Protein AF-A0A1V4R823-F1 (afdb_monomer_lite)

Foldseek 3Di:
DDDPVVVCVVCVVVDDDDWDWDDDPHDIDTPVPDDPVRVVVVVPDDDDDD

Radius of gyration: 16.3 Å; chains: 1; bounding box: 25×32×38 Å

Structure (mmCIF, N/CA/C/O backbone):
data_AF-A0A1V4R823-F1
#
_entry.id   AF-A0A1V4R823-F1
#
loop_
_atom_site.group_PDB
_atom_site.id
_atom_site.type_symbol
_atom_site.label_atom_id
_atom_site.label_alt_id
_atom_site.label_comp_id
_atom_site.label_asym_id
_atom_site.label_entity_id
_atom_site.label_seq_id
_atom_site.pdbx_PDB_ins_code
_atom_site.Cartn_x
_atom_site.Cartn_y
_atom_site.Cartn_z
_atom_site.occupancy
_atom_site.B_iso_or_equiv
_atom_site.auth_seq_id
_atom_site.auth_comp_id
_atom_site.auth_asym_id
_atom_site.auth_atom_id
_atom_site.pdbx_PDB_model_num
ATOM 1 N N . MET A 1 1 ? -10.631 21.078 20.415 1.00 75.31 1 MET A N 1
ATOM 2 C CA . MET A 1 1 ? -10.674 20.023 19.370 1.00 75.31 1 MET A CA 1
ATOM 3 C C . MET A 1 1 ? -9.869 18.818 19.852 1.00 75.31 1 MET A C 1
ATOM 5 O O . MET A 1 1 ? -8.756 19.026 20.309 1.00 75.31 1 MET A O 1
ATOM 9 N N . LYS A 1 2 ? -10.406 17.588 19.800 1.00 74.38 2 LYS A N 1
ATOM 10 C CA . LYS A 1 2 ? -9.664 16.370 20.205 1.00 74.38 2 LYS A CA 1
ATOM 11 C C . LYS A 1 2 ? -8.507 16.087 19.240 1.00 74.38 2 LYS A C 1
ATOM 13 O O . LYS A 1 2 ? -8.704 16.221 18.027 1.00 74.38 2 LYS A O 1
ATOM 18 N N . LYS A 1 3 ? -7.346 15.662 19.751 1.00 91.12 3 LYS A N 1
ATOM 19 C CA . LYS A 1 3 ? -6.185 15.282 18.926 1.00 91.12 3 LYS A CA 1
ATOM 20 C C . LYS A 1 3 ? -6.512 14.046 18.072 1.00 91.12 3 LYS A C 1
ATOM 22 O O . LYS A 1 3 ? -7.354 13.221 18.435 1.00 91.12 3 LYS A O 1
ATOM 27 N N . LYS A 1 4 ? -5.843 13.902 16.919 1.00 90.50 4 LYS A N 1
ATOM 28 C CA . LYS A 1 4 ? -6.058 12.796 15.957 1.00 90.50 4 LYS A CA 1
ATOM 29 C C . LYS A 1 4 ? -5.960 11.418 16.625 1.00 90.50 4 LYS A C 1
ATOM 31 O O . LYS A 1 4 ? -6.789 10.548 16.372 1.00 90.50 4 LYS A O 1
ATOM 36 N N . GLU A 1 5 ? -4.988 11.247 17.513 1.00 91.88 5 GLU A N 1
ATOM 37 C CA . GLU A 1 5 ? -4.749 9.997 18.240 1.00 91.88 5 GLU A CA 1
ATOM 38 C C . GLU A 1 5 ? -5.874 9.646 19.221 1.00 91.88 5 GLU A C 1
ATOM 40 O O . GLU A 1 5 ? -6.259 8.482 19.325 1.00 91.88 5 GLU A O 1
ATOM 45 N N . GLU A 1 6 ? -6.455 10.640 19.899 1.00 93.25 6 GLU A N 1
ATOM 46 C CA . GLU A 1 6 ? -7.580 10.429 20.818 1.00 93.25 6 GLU A CA 1
ATOM 47 C C . GLU A 1 6 ? -8.827 9.954 20.067 1.00 93.25 6 GLU A C 1
ATOM 49 O O . GLU A 1 6 ? -9.500 9.020 20.502 1.00 93.25 6 GLU A O 1
ATOM 54 N N . LYS A 1 7 ? -9.108 10.543 18.894 1.00 90.50 7 LYS A N 1
ATOM 55 C CA . LYS A 1 7 ? -10.190 10.075 18.010 1.00 90.50 7 LYS A CA 1
ATOM 56 C C . LYS A 1 7 ? -9.942 8.647 17.527 1.00 90.50 7 LYS A C 1
ATOM 58 O O . LYS A 1 7 ? -10.869 7.841 17.487 1.00 90.50 7 LYS A O 1
ATOM 63 N N . LEU A 1 8 ? -8.695 8.334 17.176 1.00 90.31 8 LEU A N 1
ATOM 64 C CA . LEU A 1 8 ? -8.303 7.011 16.707 1.00 90.31 8 LEU A CA 1
ATOM 65 C C . LEU A 1 8 ? -8.528 5.958 17.807 1.00 90.31 8 LEU A C 1
ATOM 67 O O . LEU A 1 8 ? -9.124 4.917 17.527 1.00 90.31 8 LEU A O 1
ATOM 71 N N . LYS A 1 9 ? -8.126 6.237 19.055 1.00 93.50 9 LYS A N 1
ATOM 72 C CA . LYS A 1 9 ? -8.368 5.353 20.212 1.00 93.50 9 LYS A CA 1
ATOM 73 C C . LYS A 1 9 ? -9.860 5.133 20.479 1.00 93.50 9 LYS A C 1
ATOM 75 O O . LYS A 1 9 ? -10.268 3.988 20.624 1.00 93.50 9 LYS A O 1
ATOM 80 N N . LEU A 1 10 ? -10.668 6.196 20.466 1.00 94.38 10 LEU A N 1
ATOM 81 C CA . LEU A 1 10 ? -12.114 6.129 20.727 1.00 94.38 10 LEU A CA 1
ATOM 82 C C . LEU A 1 10 ? -12.877 5.229 19.733 1.00 94.38 10 LEU A C 1
ATOM 84 O O . LEU A 1 10 ? -13.901 4.651 20.074 1.00 94.38 10 LEU A O 1
ATOM 88 N N . LEU A 1 11 ? -12.398 5.126 18.491 1.00 93.06 11 LEU A N 1
ATOM 89 C CA . LEU A 1 11 ? -13.058 4.371 17.420 1.00 93.06 11 LEU A CA 1
ATOM 90 C C . LEU A 1 11 ? -12.480 2.965 17.213 1.00 93.06 11 LEU A C 1
ATOM 92 O O . LEU A 1 11 ? -12.816 2.328 16.218 1.00 93.06 11 LEU A O 1
ATOM 96 N N . LYS A 1 12 ? -11.592 2.484 18.093 1.00 93.19 12 LYS A N 1
ATOM 97 C CA . LYS A 1 12 ? -10.871 1.212 17.913 1.00 93.19 12 LYS A CA 1
ATOM 98 C C . LYS A 1 12 ? -11.814 0.029 17.661 1.00 93.19 12 LYS A C 1
ATOM 100 O O . LYS A 1 12 ? -11.592 -0.698 16.698 1.00 93.19 12 LYS A O 1
ATOM 105 N N . ASP A 1 13 ? -12.876 -0.099 18.453 1.00 94.12 13 ASP A N 1
ATOM 106 C CA . ASP A 1 13 ? -13.817 -1.230 18.382 1.00 94.12 13 ASP A CA 1
ATOM 107 C C . ASP A 1 13 ? -14.761 -1.169 17.172 1.00 94.12 13 ASP A C 1
ATOM 109 O O . ASP A 1 13 ? -15.373 -2.162 16.801 1.00 94.12 13 ASP A O 1
ATOM 113 N N . LYS A 1 14 ? -14.862 -0.005 16.517 1.00 93.88 14 LYS A N 1
ATOM 114 C CA . LYS A 1 14 ? -15.686 0.197 15.315 1.00 93.88 14 LYS A CA 1
ATOM 115 C C . LYS A 1 14 ? -14.906 0.002 14.014 1.00 93.88 14 LYS A C 1
ATOM 117 O O . LYS A 1 14 ? -15.445 0.257 12.939 1.00 93.88 14 LYS A O 1
ATOM 122 N N . ARG A 1 15 ? -13.624 -0.370 14.075 1.00 91.94 15 ARG A N 1
ATOM 123 C CA . ARG A 1 15 ? -12.800 -0.511 12.868 1.00 91.94 15 ARG A CA 1
ATOM 124 C C . ARG A 1 15 ? -13.082 -1.823 12.162 1.00 91.94 15 ARG A C 1
ATOM 126 O O . ARG A 1 15 ? -13.157 -2.876 12.783 1.00 91.94 15 ARG A O 1
ATOM 133 N N . GLN A 1 16 ? -13.123 -1.748 10.841 1.00 93.50 16 GLN A N 1
ATOM 134 C CA . GLN A 1 16 ? -13.160 -2.903 9.957 1.00 93.50 16 GLN A CA 1
ATOM 135 C C . GLN A 1 16 ? -11.911 -2.912 9.082 1.00 93.50 16 GLN A C 1
ATOM 137 O O . GLN A 1 16 ? -11.321 -1.864 8.801 1.00 93.50 16 GLN A O 1
ATOM 142 N N . LYS A 1 17 ? -11.488 -4.109 8.670 1.00 92.19 17 LYS A N 1
ATOM 143 C CA . LYS A 1 17 ? -10.355 -4.262 7.762 1.00 92.19 17 LYS A CA 1
ATOM 144 C C . LYS A 1 17 ? -10.736 -3.703 6.388 1.00 92.19 17 LYS A C 1
ATOM 146 O O . LYS A 1 17 ? -11.721 -4.136 5.802 1.00 92.19 17 LYS A O 1
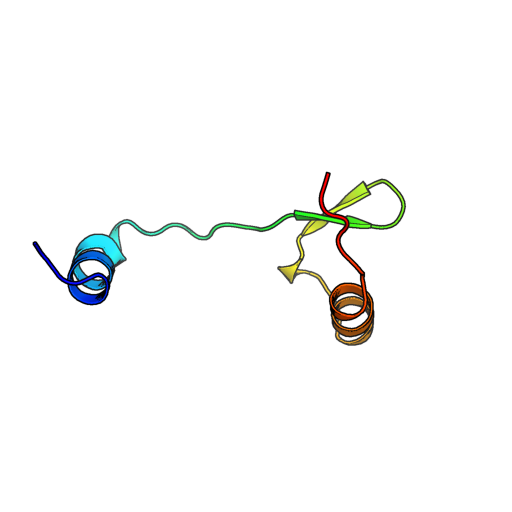ATOM 151 N N . CYS A 1 18 ? -9.942 -2.765 5.877 1.00 93.94 18 CYS A N 1
ATOM 152 C CA . CYS A 1 18 ? -10.063 -2.266 4.509 1.00 93.94 18 CYS A CA 1
ATOM 153 C C . CYS A 1 18 ? -9.051 -2.993 3.622 1.00 93.94 18 CYS A C 1
ATOM 155 O O . CYS A 1 18 ? -7.865 -3.030 3.954 1.00 93.94 18 CYS A O 1
ATOM 157 N N . ILE A 1 19 ? -9.517 -3.566 2.513 1.00 95.44 19 ILE A N 1
ATOM 158 C CA . ILE A 1 19 ? -8.659 -4.237 1.536 1.00 95.44 19 ILE A CA 1
ATOM 159 C C . ILE A 1 19 ? -8.436 -3.283 0.368 1.00 95.44 19 ILE A C 1
ATOM 161 O O . ILE A 1 19 ? -9.385 -2.840 -0.276 1.00 95.44 19 ILE A O 1
ATOM 165 N N . VAL A 1 20 ? -7.171 -2.994 0.074 1.00 96.06 20 VAL A N 1
ATOM 166 C CA . VAL A 1 20 ? -6.790 -2.141 -1.054 1.00 96.06 20 VAL A CA 1
ATOM 167 C C . VAL A 1 20 ? -6.545 -3.011 -2.279 1.00 96.06 20 VAL A C 1
ATOM 169 O O . VAL A 1 20 ? -5.752 -3.954 -2.233 1.00 96.06 20 VAL A O 1
ATOM 172 N N . TYR A 1 21 ? -7.204 -2.677 -3.383 1.00 96.94 21 TYR A N 1
ATOM 173 C CA . TYR A 1 21 ? -7.022 -3.329 -4.676 1.00 96.94 21 TYR A CA 1
ATOM 174 C C . TYR A 1 21 ? -6.279 -2.406 -5.635 1.00 96.94 21 TYR A C 1
ATOM 176 O O . TYR A 1 21 ? -6.456 -1.191 -5.620 1.00 96.94 21 TYR A O 1
ATOM 184 N N . THR A 1 22 ? -5.451 -2.994 -6.493 1.00 95.56 22 THR A N 1
ATOM 185 C CA . THR A 1 22 ? -4.779 -2.275 -7.578 1.00 95.56 22 THR A CA 1
ATOM 186 C C . THR A 1 22 ? -4.782 -3.108 -8.852 1.00 95.56 22 THR A C 1
ATOM 188 O O . THR A 1 22 ? -4.978 -4.328 -8.818 1.00 95.56 22 THR A O 1
ATOM 191 N N . ARG A 1 23 ? -4.567 -2.451 -9.993 1.00 95.81 23 ARG A N 1
ATOM 192 C CA . ARG A 1 23 ? -4.535 -3.115 -11.294 1.00 95.81 23 ARG A CA 1
ATOM 193 C C . ARG A 1 23 ? -3.184 -3.796 -11.524 1.00 95.81 23 ARG A C 1
ATOM 195 O O . ARG A 1 23 ? -2.113 -3.188 -11.388 1.00 95.81 23 ARG A O 1
ATOM 202 N N . VAL A 1 24 ? -3.235 -5.070 -11.901 1.00 95.56 24 VAL A N 1
ATOM 203 C CA . VAL A 1 24 ? -2.086 -5.899 -12.279 1.00 95.56 24 VAL A CA 1
ATOM 204 C C . VAL A 1 24 ? -2.383 -6.506 -13.641 1.00 95.56 24 VAL A C 1
ATOM 206 O O . VAL A 1 24 ? -3.309 -7.295 -13.756 1.00 95.56 24 VAL A O 1
ATOM 209 N N . MET A 1 25 ? -1.627 -6.118 -14.674 1.00 91.88 25 MET A N 1
ATOM 210 C CA . MET A 1 25 ? -1.744 -6.678 -16.033 1.00 91.88 25 MET A CA 1
ATOM 211 C C . MET A 1 25 ? -3.192 -6.779 -16.563 1.00 91.88 25 MET A C 1
ATOM 213 O O . MET A 1 25 ? -3.530 -7.713 -17.276 1.00 91.88 25 MET A O 1
ATOM 217 N N . GLY A 1 26 ? -4.066 -5.838 -16.187 1.00 94.94 26 GLY A N 1
ATOM 218 C CA . GLY A 1 26 ? -5.455 -5.774 -16.657 1.00 94.94 26 GLY A CA 1
ATOM 219 C C . GLY A 1 26 ? -6.534 -6.127 -15.628 1.00 94.94 26 GLY A C 1
ATOM 220 O O . GLY A 1 26 ? -7.635 -5.589 -15.751 1.00 94.94 26 GLY A O 1
ATOM 221 N N . TYR A 1 27 ? -6.233 -6.901 -14.578 1.00 97.25 27 TYR A N 1
ATOM 222 C CA . TYR A 1 27 ? -7.214 -7.312 -13.559 1.00 97.25 27 TYR A CA 1
ATOM 223 C C . TYR A 1 27 ? -6.973 -6.661 -12.189 1.00 97.25 27 TYR A C 1
ATOM 225 O O . TYR A 1 27 ? -5.886 -6.150 -11.905 1.00 97.25 27 TYR A O 1
ATOM 233 N N . HIS A 1 28 ? -7.997 -6.667 -11.330 1.00 97.44 28 HIS A N 1
ATOM 234 C CA . HIS A 1 28 ? -7.901 -6.172 -9.955 1.00 97.44 28 HIS A CA 1
ATOM 235 C C . HIS A 1 28 ? -7.343 -7.250 -9.034 1.00 97.44 28 HIS A C 1
ATOM 237 O O . HIS A 1 28 ? -7.876 -8.356 -8.960 1.00 97.44 28 HIS A O 1
ATOM 243 N N . ARG A 1 29 ? -6.285 -6.912 -8.298 1.00 96.69 29 ARG A N 1
ATOM 244 C CA . ARG A 1 29 ? -5.643 -7.807 -7.337 1.00 96.69 29 ARG A CA 1
ATOM 245 C C . ARG A 1 29 ? -5.489 -7.101 -5.988 1.00 96.69 29 ARG A C 1
ATOM 247 O O . ARG A 1 29 ? -5.073 -5.938 -5.980 1.00 96.69 29 ARG A O 1
ATOM 254 N N . PRO A 1 30 ? -5.783 -7.767 -4.857 1.00 97.44 30 PRO A N 1
ATOM 255 C CA . PRO A 1 30 ? -5.579 -7.170 -3.545 1.00 97.44 30 PRO A CA 1
ATOM 256 C C . PRO A 1 30 ? -4.082 -6.995 -3.288 1.00 97.44 30 PRO A C 1
ATOM 258 O O . PRO A 1 30 ? -3.301 -7.934 -3.471 1.00 97.44 30 PRO A O 1
ATOM 261 N N . VAL A 1 31 ? -3.682 -5.803 -2.848 1.00 96.31 31 VAL A N 1
ATOM 262 C CA . VAL A 1 31 ? -2.278 -5.456 -2.570 1.00 96.31 31 VAL A CA 1
ATOM 263 C C . VAL A 1 31 ? -1.697 -6.367 -1.486 1.00 96.31 31 VAL A C 1
ATOM 265 O O . VAL A 1 31 ? -0.549 -6.787 -1.584 1.00 96.31 31 VAL A O 1
ATOM 268 N N . GLU A 1 32 ? -2.512 -6.770 -0.507 1.00 95.94 32 GLU A N 1
ATOM 269 C CA . GLU A 1 32 ? -2.117 -7.701 0.561 1.00 95.94 32 GLU A CA 1
ATOM 270 C C . GLU A 1 32 ? -1.690 -9.090 0.051 1.00 95.94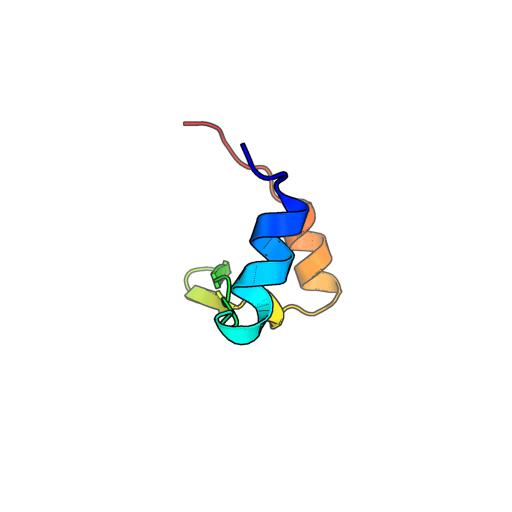 32 GLU A C 1
ATOM 272 O O . GLU A 1 32 ? -1.004 -9.815 0.761 1.00 95.94 32 GLU A O 1
ATOM 277 N N . SER A 1 33 ? -2.063 -9.473 -1.176 1.00 96.31 33 SER A N 1
ATOM 278 C CA . SER A 1 33 ? -1.653 -10.755 -1.775 1.00 96.31 33 SER A CA 1
ATOM 279 C C . SER A 1 33 ? -0.282 -10.706 -2.461 1.00 96.31 33 SER A C 1
ATOM 281 O O . SER A 1 33 ? 0.142 -11.682 -3.087 1.00 96.31 33 SER A O 1
ATOM 283 N N . PHE A 1 34 ? 0.403 -9.561 -2.451 1.00 97.31 34 PHE A N 1
ATOM 284 C CA . PHE A 1 34 ? 1.655 -9.394 -3.181 1.00 97.31 34 PHE A CA 1
ATOM 285 C C . PHE A 1 34 ? 2.785 -10.184 -2.518 1.00 97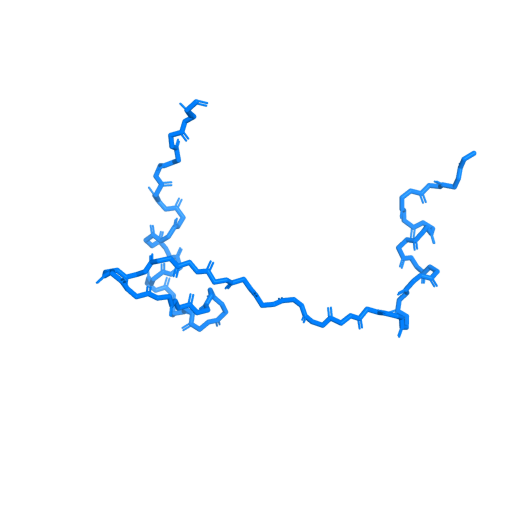.31 34 PHE A C 1
ATOM 287 O O . PHE A 1 34 ? 2.967 -10.155 -1.307 1.00 97.31 34 PHE A O 1
ATOM 294 N N . ASN A 1 35 ? 3.579 -10.874 -3.336 1.00 96.81 35 ASN A N 1
ATOM 295 C CA . ASN A 1 35 ? 4.847 -11.436 -2.886 1.00 96.81 35 ASN A CA 1
ATOM 296 C C . ASN A 1 35 ? 5.923 -10.331 -2.818 1.00 96.81 35 ASN A C 1
ATOM 298 O O . ASN A 1 35 ? 5.686 -9.178 -3.200 1.00 96.81 35 ASN A O 1
ATOM 302 N N . ILE A 1 36 ? 7.121 -10.683 -2.346 1.00 97.44 36 ILE A N 1
ATOM 303 C CA . ILE A 1 36 ? 8.231 -9.734 -2.155 1.00 97.44 36 ILE A CA 1
ATOM 304 C C . ILE A 1 36 ? 8.599 -9.036 -3.475 1.00 97.44 36 ILE A C 1
ATOM 306 O O . ILE A 1 36 ? 8.694 -7.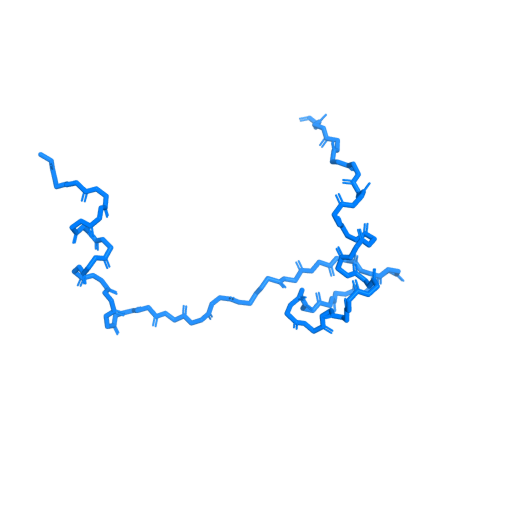810 -3.515 1.00 97.44 36 ILE A O 1
ATOM 310 N N . GLY A 1 37 ? 8.712 -9.793 -4.573 1.00 97.06 37 GLY A N 1
ATOM 311 C CA . GLY A 1 37 ? 9.034 -9.243 -5.894 1.00 97.06 37 GLY A CA 1
ATOM 312 C C . GLY A 1 37 ? 7.981 -8.255 -6.402 1.00 97.06 37 GLY A C 1
ATOM 313 O O . GLY A 1 37 ? 8.315 -7.139 -6.798 1.00 97.06 37 GLY A O 1
ATOM 314 N N . LYS A 1 38 ? 6.692 -8.611 -6.314 1.00 96.62 38 LYS A N 1
ATOM 315 C CA . LYS A 1 38 ? 5.596 -7.739 -6.758 1.00 96.62 38 LYS A CA 1
ATOM 316 C C . LYS A 1 38 ? 5.476 -6.476 -5.907 1.00 96.62 38 LYS A C 1
ATOM 318 O O . LYS A 1 38 ? 5.137 -5.418 -6.431 1.00 96.62 38 LYS A O 1
ATOM 323 N N . THR A 1 39 ? 5.768 -6.577 -4.612 1.00 97.00 39 THR A N 1
ATOM 324 C CA . THR A 1 39 ? 5.818 -5.422 -3.705 1.00 97.00 39 THR A CA 1
ATOM 325 C C . THR A 1 39 ? 6.937 -4.460 -4.105 1.00 97.00 39 THR A C 1
ATOM 327 O O . THR A 1 39 ? 6.720 -3.249 -4.105 1.00 97.00 39 THR A O 1
ATOM 330 N N . GLY A 1 40 ? 8.108 -4.986 -4.487 1.00 97.12 40 GLY A N 1
ATOM 331 C CA . GLY A 1 40 ? 9.222 -4.198 -5.023 1.00 97.12 40 GLY A CA 1
ATOM 332 C C . GLY A 1 40 ? 8.852 -3.468 -6.315 1.00 97.12 40 GLY A C 1
ATOM 333 O O . GLY A 1 40 ? 8.976 -2.248 -6.376 1.00 97.12 40 GLY A O 1
ATOM 334 N N . GLU A 1 41 ? 8.303 -4.187 -7.298 1.00 96.88 41 GLU A N 1
ATOM 335 C CA . GLU A 1 41 ? 7.826 -3.589 -8.556 1.00 96.88 41 GLU A CA 1
ATOM 336 C C . GLU A 1 41 ? 6.772 -2.500 -8.304 1.00 96.88 41 GLU A C 1
ATOM 338 O O . GLU A 1 41 ? 6.852 -1.413 -8.867 1.00 96.88 41 GLU A O 1
ATOM 343 N N . HIS A 1 42 ? 5.789 -2.755 -7.433 1.00 96.12 42 HIS A N 1
ATOM 344 C CA . HIS A 1 42 ? 4.726 -1.788 -7.156 1.00 96.12 42 HIS A CA 1
ATOM 345 C C . HIS A 1 42 ? 5.261 -0.470 -6.576 1.00 96.12 42 HIS A C 1
ATOM 347 O O . HIS A 1 42 ? 4.764 0.591 -6.943 1.00 96.12 42 HIS A O 1
ATOM 353 N N . LYS A 1 43 ? 6.296 -0.527 -5.724 1.00 96.00 43 LYS A N 1
ATOM 354 C CA . LYS A 1 43 ? 6.958 0.659 -5.151 1.00 96.00 43 LYS A CA 1
ATOM 355 C C . LYS A 1 43 ? 7.744 1.479 -6.177 1.00 96.00 43 LYS A C 1
ATOM 357 O O . LYS A 1 43 ? 7.959 2.661 -5.946 1.00 96.00 43 LYS A O 1
ATOM 362 N N . GLN A 1 44 ? 8.180 0.864 -7.275 1.00 97.25 44 GLN A N 1
ATOM 363 C CA . GLN A 1 44 ? 8.920 1.533 -8.352 1.00 97.25 44 GLN A CA 1
ATOM 364 C C . GLN A 1 44 ? 8.001 2.200 -9.387 1.00 97.25 44 GLN A C 1
ATOM 366 O O . GLN A 1 44 ? 8.485 2.885 -10.284 1.00 97.25 44 GLN A O 1
ATOM 371 N N . ARG A 1 45 ? 6.677 2.010 -9.290 1.00 95.06 45 ARG A N 1
ATOM 372 C CA . ARG A 1 45 ? 5.718 2.649 -10.199 1.00 95.06 45 ARG A CA 1
ATOM 373 C C . ARG A 1 45 ? 5.683 4.157 -9.957 1.00 95.06 45 ARG A C 1
ATOM 375 O O . ARG A 1 45 ? 5.536 4.603 -8.823 1.00 95.06 45 ARG A O 1
ATOM 382 N N . LEU A 1 46 ? 5.737 4.926 -11.039 1.00 95.38 46 LEU A N 1
ATOM 383 C CA . LEU A 1 46 ? 5.545 6.373 -11.011 1.00 95.38 46 LEU A CA 1
ATOM 384 C C . LEU A 1 46 ? 4.056 6.695 -11.159 1.00 95.38 46 LEU A C 1
ATOM 386 O O . LEU A 1 46 ? 3.376 6.134 -12.018 1.00 95.38 46 LEU A O 1
ATOM 390 N N . GLN A 1 47 ? 3.552 7.571 -10.291 1.00 92.88 47 GLN A N 1
ATOM 391 C CA . GLN A 1 47 ? 2.198 8.109 -10.382 1.00 92.88 47 GLN A CA 1
ATOM 392 C C . GLN A 1 47 ? 2.258 9.427 -11.147 1.00 92.88 47 GLN A C 1
ATOM 394 O O . GLN A 1 47 ? 3.102 10.273 -10.854 1.00 92.88 47 GLN A O 1
ATOM 399 N N . PHE A 1 48 ? 1.378 9.584 -12.128 1.00 93.94 48 PHE A N 1
ATOM 400 C CA . PHE A 1 48 ? 1.193 10.851 -12.820 1.00 93.94 48 PHE A 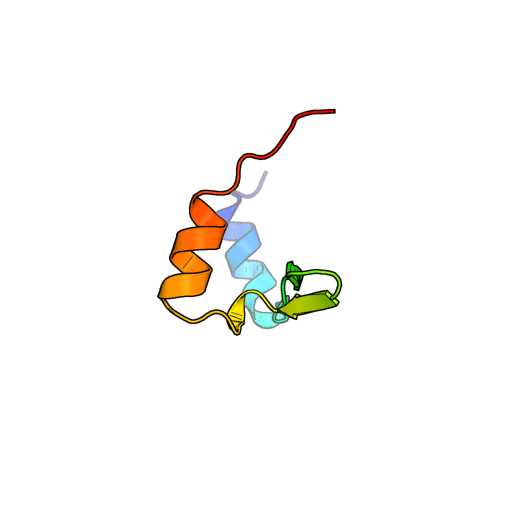CA 1
ATOM 401 C C . PHE A 1 48 ? 0.197 11.708 -12.031 1.00 93.94 48 PHE A C 1
ATOM 403 O O . PHE A 1 48 ? -0.748 11.169 -11.454 1.00 93.94 48 PHE A O 1
ATOM 410 N N . SER A 1 49 ? 0.415 13.021 -12.010 1.00 92.88 49 SER A N 1
ATOM 411 C CA . SER A 1 49 ? -0.597 13.988 -11.582 1.00 92.88 49 SER A CA 1
ATOM 412 C C . SER A 1 49 ? -1.346 14.449 -12.827 1.00 92.88 49 SER A C 1
ATOM 414 O O . SER A 1 49 ? -0.708 14.961 -13.747 1.00 92.88 49 SER A O 1
ATOM 416 N N . GLU A 1 50 ? -2.655 14.221 -12.862 1.00 78.56 50 GLU A N 1
ATOM 417 C CA . GLU A 1 50 ? -3.568 14.748 -13.887 1.00 78.56 50 GLU A CA 1
ATOM 418 C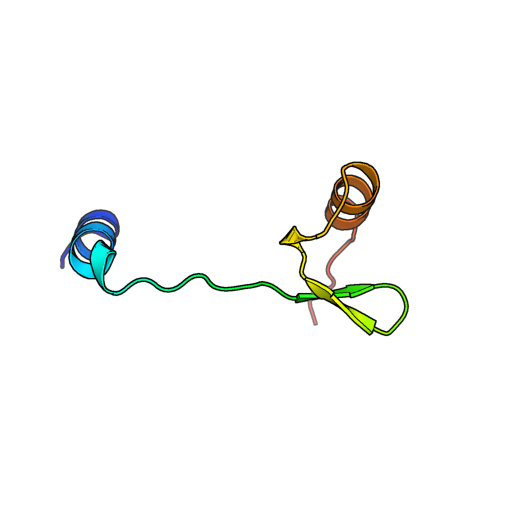 C . GLU A 1 50 ? -4.200 16.062 -13.417 1.00 78.56 50 GLU A C 1
ATOM 420 O O . GLU A 1 50 ? -4.456 16.181 -12.192 1.00 78.56 50 GLU A O 1
#

pLDDT: mean 93.7, std 4.92, range [74.38, 97.44]

Secondary structure (DSSP, 8-state):
---HHHHHHHTGGG--PPPPEEEETTEEEEGGG--HHHHHHHHTPPPPP-

Sequence (50 aa):
MKKKEEKLKLLKDKRQKCIVYTRVMGYHRPVESFNIGKTGEHKQRLQFSE